Protein AF-A0A1R4EEA9-F1 (afdb_monomer_lite)

Radius of gyration: 27.02 Å; chains: 1; bounding box: 85×48×38 Å

Structure (mmCIF, N/CA/C/O backbone):
data_AF-A0A1R4EEA9-F1
#
_entry.id   AF-A0A1R4EEA9-F1
#
loop_
_atom_site.group_PDB
_atom_site.id
_atom_site.type_symbol
_atom_site.label_atom_id
_atom_site.label_alt_id
_atom_site.label_comp_id
_atom_site.label_asym_id
_atom_site.label_entity_id
_atom_site.label_seq_id
_atom_site.pdbx_PDB_ins_code
_atom_site.Cartn_x
_atom_site.Cartn_y
_atom_site.Cartn_z
_atom_site.occupancy
_atom_site.B_iso_or_equiv
_atom_site.auth_seq_id
_atom_site.auth_comp_id
_atom_site.auth_asym_id
_atom_site.auth_atom_id
_atom_site.pdbx_PDB_model_num
ATOM 1 N N . MET A 1 1 ? -63.522 10.573 1.771 1.00 42.56 1 MET A N 1
ATOM 2 C CA . MET A 1 1 ? -62.669 9.864 0.789 1.00 42.56 1 MET A CA 1
ATOM 3 C C . MET A 1 1 ? -62.396 8.479 1.384 1.00 42.56 1 MET A C 1
ATOM 5 O O . MET A 1 1 ? -61.675 8.400 2.359 1.00 42.56 1 MET A O 1
ATOM 9 N N . LYS A 1 2 ? -63.299 7.500 1.229 1.00 41.03 2 LYS A N 1
ATOM 10 C CA . LYS A 1 2 ? -63.285 6.403 0.234 1.00 41.03 2 LYS A CA 1
ATOM 11 C C . LYS A 1 2 ? -61.902 5.754 0.020 1.00 41.03 2 LYS A C 1
ATOM 13 O O . LYS A 1 2 ? -61.111 6.282 -0.744 1.00 41.03 2 LYS A O 1
ATOM 18 N N . GLY A 1 3 ? -61.720 4.575 0.629 1.00 35.59 3 GLY A N 1
ATOM 19 C CA . GLY A 1 3 ? -61.124 3.399 -0.021 1.00 35.59 3 GLY A CA 1
ATOM 20 C C . GLY A 1 3 ? -59.646 3.095 0.237 1.00 35.59 3 GLY A C 1
ATOM 21 O O . GLY A 1 3 ? -58.794 3.513 -0.532 1.00 35.59 3 GLY A O 1
ATOM 22 N N . PHE A 1 4 ? -59.370 2.237 1.227 1.00 44.47 4 PHE A N 1
ATOM 23 C CA . PHE A 1 4 ? -58.245 1.296 1.175 1.00 44.47 4 PHE A CA 1
ATOM 24 C C . PHE A 1 4 ? -58.701 0.035 0.431 1.00 44.47 4 PHE A C 1
ATOM 26 O O . PHE A 1 4 ? -59.658 -0.606 0.866 1.00 44.47 4 PHE A O 1
ATOM 33 N N . LYS A 1 5 ? -58.010 -0.316 -0.658 1.00 41.25 5 LYS A N 1
ATOM 34 C CA . LYS A 1 5 ? -57.776 -1.690 -1.140 1.00 41.25 5 LYS A CA 1
ATOM 35 C C . LYS A 1 5 ? -56.978 -1.615 -2.439 1.00 41.25 5 LYS A C 1
ATOM 37 O O . LYS A 1 5 ? -57.507 -1.168 -3.450 1.00 41.25 5 LYS A O 1
ATOM 42 N N . ASN A 1 6 ? -55.731 -2.073 -2.410 1.00 43.25 6 ASN A N 1
ATOM 43 C CA . ASN A 1 6 ? -55.074 -2.553 -3.617 1.00 43.25 6 ASN A CA 1
ATOM 44 C C . ASN A 1 6 ? -54.854 -4.052 -3.421 1.00 43.25 6 ASN A C 1
ATOM 46 O O . ASN A 1 6 ? -53.955 -4.477 -2.698 1.00 43.25 6 ASN A O 1
ATOM 50 N N . ASP A 1 7 ? -55.791 -4.816 -3.968 1.00 49.69 7 ASP A N 1
ATOM 51 C CA . ASP A 1 7 ? -55.750 -6.263 -4.085 1.00 49.69 7 ASP A CA 1
ATOM 52 C C . ASP A 1 7 ? -55.086 -6.561 -5.430 1.00 49.69 7 ASP A C 1
ATOM 54 O O . ASP A 1 7 ? -55.605 -6.173 -6.476 1.00 49.69 7 ASP A O 1
ATOM 58 N N . ASN A 1 8 ? -53.906 -7.175 -5.405 1.00 45.53 8 ASN A N 1
ATOM 59 C CA . ASN A 1 8 ? -53.338 -7.771 -6.607 1.00 45.53 8 ASN A CA 1
ATOM 60 C C . ASN A 1 8 ? -52.800 -9.160 -6.264 1.00 45.53 8 ASN A C 1
ATOM 62 O O . ASN A 1 8 ? -51.605 -9.449 -6.314 1.00 45.53 8 ASN A O 1
ATOM 66 N N . GLN A 1 9 ? -53.727 -10.017 -5.845 1.00 54.25 9 GLN A N 1
ATOM 67 C CA . GLN A 1 9 ? -53.587 -11.454 -5.995 1.00 54.25 9 GLN A CA 1
ATOM 68 C C . GLN A 1 9 ? -53.751 -11.779 -7.478 1.00 54.25 9 GLN A C 1
ATOM 70 O O . GLN A 1 9 ? -54.797 -11.495 -8.040 1.00 54.25 9 GLN A O 1
ATOM 75 N N . HIS A 1 10 ? -52.730 -12.379 -8.091 1.00 48.53 10 HIS A N 1
ATOM 76 C CA . HIS A 1 10 ? -52.833 -13.451 -9.089 1.00 48.53 10 HIS A CA 1
ATOM 77 C C . HIS A 1 10 ? -51.472 -13.641 -9.765 1.00 48.53 10 HIS A C 1
ATOM 79 O O . HIS A 1 10 ? -51.136 -12.967 -10.733 1.00 48.53 10 HIS A O 1
ATOM 85 N N . LYS A 1 11 ? -50.721 -14.642 -9.308 1.00 43.78 11 LYS A N 1
ATOM 86 C CA . LYS A 1 11 ? -50.388 -15.805 -10.145 1.00 43.78 11 LYS A CA 1
ATOM 87 C C . LYS A 1 11 ? -49.582 -16.795 -9.319 1.00 43.78 11 LYS A C 1
ATOM 89 O O . LYS A 1 11 ? -48.372 -16.693 -9.158 1.00 43.78 11 LYS A O 1
ATOM 94 N N . ARG A 1 12 ? -50.313 -17.784 -8.808 1.00 46.47 12 ARG A N 1
ATOM 95 C CA . ARG A 1 12 ? -49.781 -19.083 -8.409 1.00 46.47 12 ARG A CA 1
ATOM 96 C C . ARG A 1 12 ? -49.047 -19.662 -9.620 1.00 46.47 12 ARG A C 1
ATOM 98 O O . ARG A 1 12 ? -49.695 -20.104 -10.565 1.00 46.47 12 ARG A O 1
ATOM 105 N N . PHE A 1 13 ? -47.719 -19.604 -9.623 1.00 48.03 13 PHE A N 1
ATOM 106 C CA . PHE A 1 13 ? -46.924 -20.340 -10.597 1.00 48.03 13 PHE A CA 1
ATOM 107 C C . PHE A 1 13 ? -46.975 -21.815 -10.211 1.00 48.03 13 PHE A C 1
ATOM 109 O O . PHE A 1 13 ? -46.537 -22.216 -9.134 1.00 48.03 13 PHE A O 1
ATOM 116 N N . GLY A 1 14 ? -47.652 -22.577 -11.066 1.00 45.25 14 GLY A N 1
ATOM 117 C CA . GLY A 1 14 ? -47.919 -23.990 -10.887 1.00 45.25 14 GLY A CA 1
ATOM 118 C C . GLY A 1 14 ? -46.643 -24.817 -10.812 1.00 45.25 14 GLY A C 1
ATOM 119 O O . GLY A 1 14 ? -45.635 -24.529 -11.451 1.00 45.25 14 GLY A O 1
ATOM 120 N N . ILE A 1 15 ? -46.748 -25.878 -10.022 1.00 53.38 15 ILE A N 1
ATOM 121 C CA . ILE A 1 15 ? -45.790 -26.966 -9.889 1.00 53.38 15 ILE A CA 1
ATOM 122 C C . ILE A 1 15 ? -45.636 -27.623 -11.268 1.00 53.38 15 ILE A C 1
ATOM 124 O O . ILE A 1 15 ? -46.462 -28.444 -11.665 1.00 53.38 15 ILE A O 1
ATOM 128 N N . ALA A 1 16 ? -44.590 -27.258 -12.007 1.00 49.09 16 ALA A N 1
ATOM 129 C CA . ALA A 1 16 ? -44.154 -27.994 -13.184 1.00 49.09 16 ALA A CA 1
ATOM 130 C C . ALA A 1 16 ? -43.009 -28.922 -12.770 1.00 49.09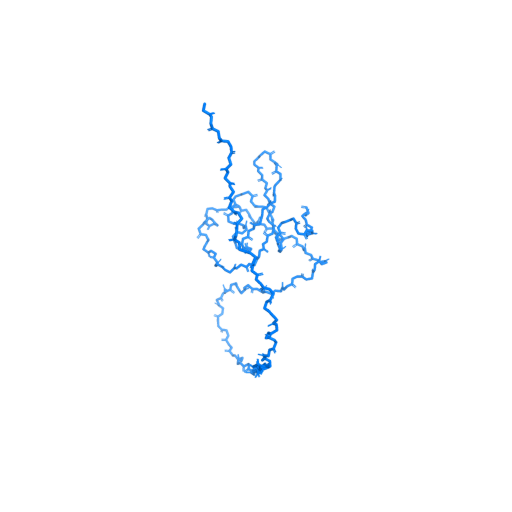 16 ALA A C 1
ATOM 132 O O . ALA A 1 16 ? -41.891 -28.503 -12.479 1.00 49.09 16 ALA A O 1
ATOM 133 N N . LYS A 1 17 ? -43.362 -30.203 -12.686 1.00 43.31 17 LYS A N 1
ATOM 134 C CA . LYS A 1 17 ? -42.473 -31.349 -12.525 1.00 43.31 17 LYS A CA 1
ATOM 135 C C . LYS A 1 17 ? -41.309 -31.316 -13.527 1.00 43.31 17 LYS A C 1
ATOM 137 O O . LYS A 1 17 ? -41.524 -31.092 -14.709 1.00 43.31 17 LYS A O 1
ATOM 142 N N . LEU A 1 18 ? -40.136 -31.683 -13.008 1.00 53.09 18 LEU A N 1
ATOM 143 C CA . LEU A 1 18 ? -39.144 -32.582 -13.609 1.00 53.09 18 LEU A CA 1
ATOM 144 C C . LEU A 1 18 ? -38.804 -32.364 -15.091 1.00 53.09 18 LEU A C 1
ATOM 146 O O . LEU A 1 18 ? -39.425 -32.963 -15.962 1.00 53.09 18 LEU A O 1
ATOM 150 N N . ILE A 1 19 ? -37.681 -31.689 -15.338 1.00 58.47 19 ILE A N 1
ATOM 151 C CA . ILE A 1 19 ? -36.753 -32.109 -16.394 1.00 58.47 19 ILE A CA 1
ATOM 152 C C . ILE A 1 19 ? -35.349 -32.128 -15.783 1.00 58.47 19 ILE A C 1
ATOM 154 O O . ILE A 1 19 ? -34.602 -31.157 -15.831 1.00 58.47 19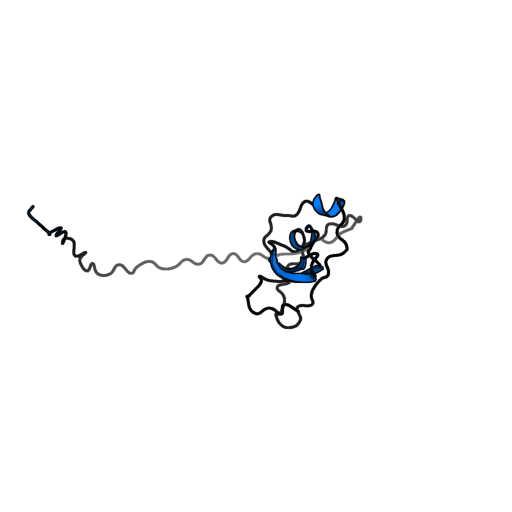 ILE A O 1
ATOM 158 N N . ALA A 1 20 ? -35.020 -33.245 -15.138 1.00 54.41 20 ALA A N 1
ATOM 159 C CA . ALA A 1 20 ? -33.641 -33.685 -15.018 1.00 54.41 20 ALA A CA 1
ATOM 160 C C . ALA A 1 20 ? -33.327 -34.443 -16.310 1.00 54.41 20 ALA A C 1
ATOM 162 O O . ALA A 1 20 ? -33.995 -35.441 -16.554 1.00 54.41 20 ALA A O 1
ATOM 163 N N . LEU A 1 21 ? -32.385 -33.963 -17.130 1.00 52.31 21 LEU A N 1
ATOM 164 C CA . LEU A 1 21 ? -31.600 -34.761 -18.085 1.00 52.31 21 LEU A CA 1
ATOM 165 C C . LEU A 1 21 ? -30.585 -33.869 -18.825 1.00 52.31 21 LEU A C 1
ATOM 167 O O . LEU A 1 21 ? -31.000 -33.015 -19.599 1.00 52.31 21 LEU A O 1
ATOM 171 N N . SER A 1 22 ? -29.289 -34.117 -18.595 1.00 55.75 22 SER A N 1
ATOM 172 C CA . SER A 1 22 ? -28.177 -34.144 -19.580 1.00 55.75 22 SER A CA 1
ATOM 173 C C . SER A 1 22 ? -26.851 -33.964 -18.820 1.00 55.75 22 SER A C 1
ATOM 175 O O . SER A 1 22 ? -26.475 -32.852 -18.466 1.00 55.75 22 SER A O 1
ATOM 177 N N . LEU A 1 23 ? -26.279 -35.032 -18.256 1.00 53.16 23 LEU A N 1
ATOM 178 C CA . LEU A 1 23 ? -25.218 -35.863 -18.856 1.00 53.16 23 LEU A CA 1
ATOM 179 C C . LEU A 1 23 ? -24.062 -35.078 -19.509 1.00 53.16 23 LEU A C 1
ATOM 181 O O . LEU A 1 23 ? -24.139 -34.666 -20.658 1.00 53.16 23 LEU A O 1
ATOM 185 N N . THR A 1 24 ? -22.985 -34.960 -18.725 1.00 56.94 24 THR A N 1
ATOM 186 C CA . THR A 1 24 ? -21.581 -35.258 -19.073 1.00 56.94 24 THR A CA 1
ATOM 187 C C . THR A 1 24 ? -21.015 -34.750 -20.400 1.00 56.94 24 THR A C 1
ATOM 189 O O . THR A 1 24 ? -21.245 -35.358 -21.437 1.00 56.94 24 THR A O 1
ATOM 192 N N . THR A 1 25 ? -20.053 -33.827 -20.306 1.00 58.22 25 THR A N 1
ATOM 193 C CA . THR A 1 25 ? -18.714 -34.062 -20.882 1.00 58.22 25 THR A CA 1
ATOM 194 C C . THR A 1 25 ? -17.688 -33.195 -20.159 1.00 58.22 25 THR A C 1
ATOM 196 O O . THR A 1 25 ? -17.727 -31.971 -20.246 1.00 58.22 25 THR A O 1
ATOM 199 N N . GLY A 1 26 ? -16.792 -33.837 -19.410 1.00 56.97 26 GLY A N 1
ATOM 200 C CA . GLY A 1 26 ? -15.575 -33.201 -18.924 1.00 56.97 26 GLY A CA 1
ATOM 201 C C . GLY A 1 26 ? -14.572 -33.090 -20.068 1.00 56.97 26 GLY A C 1
ATOM 202 O O . GLY A 1 26 ? -14.329 -34.073 -20.764 1.00 56.97 26 GLY A O 1
ATOM 203 N N . LEU A 1 27 ? -13.989 -31.908 -20.252 1.00 56.53 27 LEU A N 1
ATOM 204 C CA . LEU A 1 27 ? -12.773 -31.744 -21.040 1.00 56.53 27 LEU A CA 1
ATOM 205 C C . LEU A 1 27 ? -11.599 -31.643 -20.063 1.00 56.53 27 LEU A C 1
ATOM 207 O O . LEU A 1 27 ? -11.399 -30.621 -19.413 1.00 56.53 27 LEU A O 1
ATOM 211 N N . LEU A 1 28 ? -10.843 -32.731 -19.947 1.00 56.84 28 LEU A N 1
ATOM 212 C CA . LEU A 1 28 ? -9.514 -32.724 -19.350 1.00 56.84 28 LEU A CA 1
ATOM 213 C C . LEU A 1 28 ? -8.542 -32.247 -20.433 1.00 56.84 28 LEU A C 1
ATOM 215 O O . LEU A 1 28 ? -8.273 -32.987 -21.377 1.00 56.84 28 LEU A O 1
ATOM 219 N N . VAL A 1 29 ? -8.019 -31.026 -20.319 1.00 60.41 29 VAL A N 1
ATOM 220 C CA . VAL A 1 29 ? -6.844 -30.617 -21.100 1.00 60.41 29 VAL A CA 1
ATOM 221 C C . VAL A 1 29 ? -5.622 -30.838 -20.220 1.00 60.41 29 VAL A C 1
ATOM 223 O O . VAL A 1 29 ? -5.283 -30.025 -19.364 1.00 60.41 29 VAL A O 1
ATOM 226 N N . THR A 1 30 ? -4.998 -31.997 -20.404 1.00 56.66 30 THR A N 1
ATOM 227 C CA . THR A 1 30 ? -3.655 -32.297 -19.909 1.00 56.66 30 THR A CA 1
ATOM 228 C C . THR A 1 30 ? -2.661 -31.897 -20.993 1.00 56.66 30 THR A C 1
ATOM 230 O O . THR A 1 30 ? -2.756 -32.376 -22.120 1.00 56.66 30 THR A O 1
ATOM 233 N N . GLY A 1 31 ? -1.705 -31.033 -20.657 1.00 50.72 31 GLY A N 1
ATOM 234 C CA . GLY A 1 31 ? -0.632 -30.652 -21.570 1.00 50.72 31 GLY A CA 1
ATOM 235 C C . GLY A 1 31 ? 0.472 -29.860 -20.878 1.00 50.72 31 GLY A C 1
ATOM 236 O O . GLY A 1 31 ? 0.579 -28.658 -21.082 1.00 50.72 31 GLY A O 1
ATOM 237 N N . CYS A 1 32 ? 1.291 -30.533 -20.067 1.00 68.25 32 CYS A N 1
ATOM 238 C CA . CYS A 1 32 ? 2.645 -30.076 -19.739 1.00 68.25 32 CYS A CA 1
ATOM 239 C C . CYS A 1 32 ? 3.608 -30.662 -20.774 1.00 68.25 32 CYS A C 1
ATOM 241 O O . CYS A 1 32 ? 3.511 -31.865 -20.996 1.00 68.25 32 CYS A O 1
ATOM 243 N N . MET A 1 33 ? 4.552 -29.875 -21.314 1.00 57.47 33 MET A N 1
ATOM 244 C CA . MET A 1 33 ? 5.922 -30.338 -21.597 1.00 57.47 33 MET A CA 1
ATOM 245 C C . MET A 1 33 ? 6.930 -29.188 -21.863 1.00 57.47 33 MET A C 1
ATOM 247 O O . MET A 1 33 ? 6.809 -28.460 -22.839 1.00 57.47 33 MET A O 1
ATOM 251 N N . ILE A 1 34 ? 7.914 -29.121 -20.948 1.00 47.66 34 ILE A N 1
ATOM 252 C CA . ILE A 1 34 ? 9.383 -28.897 -21.033 1.00 47.66 34 ILE A CA 1
ATOM 253 C C . ILE A 1 34 ? 10.040 -27.685 -21.739 1.00 47.66 34 ILE A C 1
ATOM 255 O O . ILE A 1 34 ? 10.090 -27.585 -22.956 1.00 47.66 34 ILE A O 1
ATOM 259 N N . THR A 1 35 ? 10.673 -26.872 -20.875 1.00 48.91 35 THR A N 1
ATOM 260 C CA . THR A 1 35 ? 12.065 -26.353 -20.853 1.00 48.91 35 THR A CA 1
ATOM 261 C C . THR A 1 35 ? 12.784 -25.972 -22.150 1.00 48.91 35 THR A C 1
ATOM 263 O O . THR A 1 35 ? 13.226 -26.845 -22.893 1.00 48.91 35 THR A O 1
ATOM 266 N N . GLU A 1 36 ? 13.141 -24.687 -22.248 1.00 43.34 36 GLU A N 1
ATOM 267 C CA . GLU A 1 36 ? 14.390 -24.242 -22.874 1.00 43.34 36 GLU A CA 1
ATOM 268 C C . GLU A 1 36 ? 15.187 -23.379 -21.888 1.00 43.34 36 GLU A C 1
ATOM 270 O O . GLU A 1 36 ? 14.727 -22.352 -21.389 1.00 43.34 36 GLU A O 1
ATOM 275 N N . ASP A 1 37 ? 16.384 -23.874 -21.593 1.00 49.78 37 ASP A N 1
ATOM 276 C CA . ASP A 1 37 ? 17.472 -23.226 -20.878 1.00 49.78 37 ASP A CA 1
ATOM 277 C C . ASP A 1 37 ? 18.429 -22.686 -21.946 1.00 49.78 37 ASP A C 1
ATOM 279 O O . ASP A 1 37 ? 18.902 -23.478 -22.763 1.00 49.78 37 ASP A O 1
ATOM 283 N N . SER A 1 38 ? 18.685 -21.372 -21.988 1.00 45.44 38 SER A N 1
ATOM 284 C CA . SER A 1 38 ? 19.999 -20.819 -22.359 1.00 45.44 38 SER A CA 1
ATOM 285 C C . SER A 1 38 ? 20.039 -19.287 -22.350 1.00 45.44 38 SER A C 1
ATOM 287 O O . SER A 1 38 ? 19.558 -18.610 -23.253 1.00 45.44 38 SER A O 1
ATOM 289 N N . ASN A 1 39 ? 20.790 -18.802 -21.363 1.00 46.09 39 ASN A N 1
ATOM 290 C CA . ASN A 1 39 ? 21.687 -17.646 -21.392 1.00 46.09 39 ASN A CA 1
ATOM 291 C C . ASN A 1 39 ? 21.108 -16.217 -21.262 1.00 46.09 39 ASN A C 1
ATOM 293 O O . ASN A 1 39 ? 20.491 -15.643 -22.154 1.00 46.09 39 ASN A O 1
ATOM 297 N N . SER A 1 40 ? 21.420 -15.638 -20.101 1.00 44.41 40 SER A N 1
ATOM 298 C CA . SER A 1 40 ? 21.168 -14.266 -19.655 1.00 44.41 40 SER A CA 1
ATOM 299 C C . SER A 1 40 ? 21.949 -13.235 -20.485 1.00 44.41 40 SER A C 1
ATOM 301 O O . SER A 1 40 ? 23.093 -13.482 -20.869 1.00 44.41 40 SER A O 1
ATOM 303 N N . PRO A 1 41 ? 21.394 -12.024 -20.655 1.00 41.31 41 PRO A N 1
ATOM 304 C CA . PRO A 1 41 ? 22.039 -10.902 -19.982 1.00 41.31 41 PRO A CA 1
ATOM 305 C C . PRO A 1 41 ? 21.034 -10.032 -19.215 1.00 41.31 41 PRO A C 1
ATOM 307 O O . PRO A 1 41 ? 20.203 -9.332 -19.784 1.00 41.31 41 PRO A O 1
ATOM 310 N N . ASN A 1 42 ? 21.160 -10.093 -17.890 1.00 49.91 42 ASN A N 1
ATOM 311 C CA . ASN A 1 42 ? 20.835 -9.089 -16.875 1.00 49.91 42 ASN A CA 1
ATOM 312 C C . ASN A 1 42 ? 19.941 -7.914 -17.331 1.00 49.91 42 ASN A C 1
ATOM 314 O O . ASN A 1 42 ? 20.421 -6.846 -17.702 1.00 49.91 42 ASN A O 1
ATOM 318 N N . THR A 1 43 ? 18.627 -8.093 -17.215 1.00 33.16 43 THR A N 1
ATOM 319 C CA . THR A 1 43 ? 17.672 -6.999 -17.009 1.00 33.16 43 THR A CA 1
ATOM 320 C C . THR A 1 43 ? 16.756 -7.456 -15.885 1.00 33.16 43 THR A C 1
ATOM 322 O O . THR A 1 43 ? 16.031 -8.435 -16.032 1.00 33.16 43 THR A O 1
ATOM 325 N N . GLN A 1 44 ? 16.855 -6.814 -14.721 1.00 43.66 44 GLN A N 1
ATOM 326 C CA . GLN A 1 44 ? 16.031 -7.136 -13.558 1.00 43.66 44 GLN A CA 1
ATOM 327 C C . GLN A 1 44 ? 14.581 -6.721 -13.828 1.00 43.66 44 GLN A C 1
ATOM 329 O O . GLN A 1 44 ? 14.155 -5.613 -13.515 1.00 43.66 44 GLN A O 1
ATOM 334 N N . THR A 1 45 ? 13.829 -7.634 -14.431 1.00 28.00 45 THR A N 1
ATOM 335 C CA . THR A 1 45 ? 12.374 -7.693 -14.352 1.00 28.00 45 THR A CA 1
ATOM 336 C C . THR A 1 45 ? 12.022 -8.227 -12.961 1.00 28.00 45 THR A C 1
ATOM 338 O O . THR A 1 45 ? 12.396 -9.360 -12.653 1.00 28.00 45 THR A O 1
ATOM 341 N N . PRO A 1 46 ? 11.341 -7.472 -12.080 1.00 40.59 46 PRO A N 1
ATOM 342 C CA . PRO A 1 46 ? 10.800 -8.052 -10.861 1.00 40.59 46 PRO A CA 1
ATOM 343 C C . PRO A 1 46 ? 9.635 -8.969 -11.248 1.00 40.59 46 PRO A C 1
ATOM 345 O O . PRO A 1 46 ? 8.512 -8.524 -11.467 1.00 40.59 46 PRO A O 1
ATOM 348 N N . THR A 1 47 ? 9.926 -10.260 -11.380 1.00 28.31 47 THR A N 1
ATOM 349 C CA . THR A 1 47 ? 8.927 -11.325 -11.476 1.00 28.31 47 THR A CA 1
ATOM 350 C C . THR A 1 47 ? 8.084 -11.316 -10.194 1.00 28.31 47 THR A C 1
ATOM 352 O O . THR A 1 47 ? 8.653 -11.479 -9.112 1.00 28.31 47 THR A O 1
ATOM 355 N N . PRO A 1 48 ? 6.753 -11.130 -10.254 1.00 44.38 48 PRO A N 1
ATOM 356 C CA . PRO A 1 48 ? 5.902 -11.348 -9.096 1.00 44.38 48 PRO A CA 1
ATOM 357 C C . PRO A 1 48 ? 5.818 -12.857 -8.853 1.00 44.38 48 PRO A C 1
ATOM 359 O O . PRO A 1 48 ? 5.140 -13.589 -9.571 1.00 44.38 48 PRO A O 1
ATOM 362 N N . THR A 1 49 ? 6.564 -13.338 -7.864 1.00 39.06 49 THR A N 1
ATOM 363 C CA . THR A 1 49 ? 6.449 -14.708 -7.371 1.00 39.06 49 THR A CA 1
ATOM 364 C C . THR A 1 49 ? 5.075 -14.874 -6.723 1.00 39.06 49 THR A C 1
ATOM 366 O O . THR A 1 49 ? 4.873 -14.471 -5.580 1.00 39.06 49 THR A O 1
ATOM 369 N N . THR A 1 50 ? 4.123 -15.478 -7.436 1.00 48.56 50 THR A N 1
ATOM 370 C CA . THR A 1 50 ? 2.899 -16.021 -6.835 1.00 48.56 50 THR A CA 1
ATOM 371 C C . THR A 1 50 ? 3.273 -17.258 -6.018 1.00 48.56 50 THR A C 1
ATOM 373 O O . THR A 1 50 ? 3.147 -18.391 -6.476 1.00 48.56 50 THR A O 1
ATOM 376 N N . THR A 1 51 ? 3.767 -17.044 -4.800 1.00 38.38 51 THR A N 1
ATOM 377 C CA . THR A 1 51 ? 3.730 -18.067 -3.754 1.00 38.38 51 THR A CA 1
ATOM 378 C C . THR A 1 51 ? 2.485 -17.785 -2.934 1.00 38.38 51 THR A C 1
ATOM 380 O O . THR A 1 51 ? 2.441 -16.795 -2.211 1.00 38.38 51 THR A O 1
ATOM 383 N N . LEU A 1 52 ? 1.465 -18.632 -3.063 1.00 45.09 52 LEU A N 1
ATOM 384 C CA . LEU A 1 52 ? 0.336 -18.666 -2.136 1.00 45.09 52 LEU A CA 1
ATOM 385 C C . LEU A 1 52 ? 0.922 -18.853 -0.718 1.00 45.09 52 LEU A C 1
ATOM 387 O O . LEU A 1 52 ? 1.547 -19.890 -0.484 1.00 45.09 52 LEU A O 1
ATOM 391 N N . PRO A 1 53 ? 0.847 -17.872 0.201 1.00 48.44 53 PRO A N 1
ATOM 392 C CA . PRO A 1 53 ? 1.543 -18.004 1.469 1.00 48.44 53 PRO A CA 1
ATOM 393 C C . PRO A 1 53 ? 0.762 -18.937 2.393 1.00 48.44 53 PRO A C 1
ATOM 395 O O . PRO A 1 53 ? -0.388 -18.668 2.738 1.00 48.44 53 PRO A O 1
ATOM 398 N N . ASP A 1 54 ? 1.422 -20.012 2.828 1.00 42.91 54 ASP A N 1
ATOM 399 C CA . ASP A 1 54 ? 1.091 -20.724 4.060 1.00 42.91 54 ASP A CA 1
ATOM 400 C C . ASP A 1 54 ? 0.838 -19.694 5.171 1.00 42.91 54 ASP A C 1
ATOM 402 O O . ASP A 1 54 ? 1.722 -18.911 5.537 1.00 42.91 54 ASP A O 1
ATOM 406 N N . ALA A 1 55 ? -0.378 -19.689 5.719 1.00 51.16 55 ALA A N 1
ATOM 407 C CA . ALA A 1 55 ? -0.888 -18.691 6.665 1.00 51.16 55 ALA A CA 1
ATOM 408 C C . ALA A 1 55 ? -0.121 -18.615 8.007 1.00 51.16 55 ALA A C 1
ATOM 410 O O . ALA A 1 55 ? -0.499 -17.866 8.906 1.00 51.16 55 ALA A O 1
ATOM 411 N N . HIS A 1 56 ? 0.960 -19.381 8.160 1.00 45.56 56 HIS A N 1
ATOM 412 C CA . HIS A 1 56 ? 1.653 -19.611 9.422 1.00 45.56 56 HIS A CA 1
ATOM 413 C C . HIS A 1 56 ? 3.007 -18.891 9.549 1.00 45.56 56 HIS A C 1
ATOM 415 O O . HIS A 1 56 ? 3.588 -18.902 10.633 1.00 45.56 56 HIS A O 1
ATOM 421 N N . ASN A 1 57 ? 3.510 -18.223 8.500 1.00 55.66 57 ASN A N 1
ATOM 422 C CA . ASN A 1 57 ? 4.728 -17.398 8.589 1.00 55.66 57 ASN A CA 1
ATOM 423 C C . ASN A 1 57 ? 4.655 -16.153 7.691 1.00 55.66 57 ASN A C 1
ATOM 425 O O . ASN A 1 57 ? 5.521 -15.888 6.857 1.00 55.66 57 ASN A O 1
ATOM 429 N N . VAL A 1 58 ? 3.577 -15.383 7.827 1.00 64.94 58 VAL A N 1
ATOM 430 C CA . VAL A 1 58 ? 3.394 -14.161 7.039 1.00 64.94 58 VAL A CA 1
ATOM 431 C C . VAL A 1 58 ? 4.166 -13.016 7.697 1.00 64.94 58 VAL A C 1
ATOM 433 O O . VAL A 1 58 ? 3.630 -12.250 8.496 1.00 64.94 58 VAL A O 1
ATOM 436 N N . LYS A 1 59 ? 5.461 -12.904 7.388 1.00 7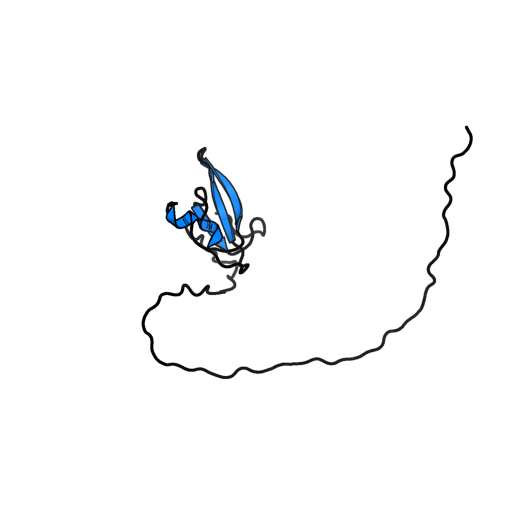9.94 59 LYS A N 1
ATOM 437 C CA . LYS A 1 59 ? 6.277 -11.769 7.835 1.00 79.94 59 LYS A CA 1
ATOM 438 C C . LYS A 1 59 ? 5.882 -10.504 7.070 1.00 79.94 59 LYS A C 1
ATOM 440 O O . LYS A 1 59 ? 5.879 -10.490 5.844 1.00 79.94 59 LYS A O 1
ATOM 445 N N . ALA A 1 60 ? 5.623 -9.418 7.797 1.00 86.31 60 ALA A N 1
ATOM 446 C CA . ALA A 1 60 ? 5.360 -8.116 7.193 1.00 86.31 60 ALA A CA 1
ATOM 447 C C . ALA A 1 60 ? 6.587 -7.590 6.420 1.00 86.31 60 ALA A C 1
ATOM 449 O O . ALA A 1 60 ? 7.702 -7.515 6.959 1.00 86.31 60 ALA A O 1
ATOM 450 N N . ALA A 1 61 ? 6.363 -7.185 5.171 1.00 93.06 61 ALA A N 1
ATOM 451 C CA . ALA A 1 61 ? 7.326 -6.486 4.331 1.00 93.06 61 ALA A CA 1
ATOM 452 C C . ALA A 1 61 ? 7.250 -4.978 4.602 1.00 93.06 61 ALA A C 1
ATOM 454 O O . ALA A 1 61 ? 6.167 -4.418 4.752 1.00 93.06 61 ALA A O 1
ATOM 455 N N . GLN A 1 62 ? 8.400 -4.312 4.699 1.00 94.62 62 GLN A N 1
ATOM 456 C CA . GLN A 1 62 ? 8.456 -2.884 5.019 1.00 94.62 62 GLN A CA 1
ATOM 457 C C . GLN A 1 62 ? 8.345 -2.043 3.747 1.00 94.62 62 GLN A C 1
ATOM 459 O O . GLN A 1 62 ? 9.023 -2.310 2.754 1.00 94.62 62 GLN A O 1
ATOM 464 N N . CYS A 1 63 ? 7.532 -0.991 3.797 1.00 91.75 63 CYS A N 1
ATOM 465 C CA . CYS A 1 63 ? 7.582 0.061 2.800 1.00 91.75 63 CYS A CA 1
ATOM 466 C C . CYS A 1 63 ? 8.751 0.976 3.176 1.00 91.75 63 CYS A C 1
ATOM 468 O O . CYS A 1 63 ? 8.719 1.638 4.210 1.00 91.75 63 CYS A O 1
ATOM 470 N N . GLY A 1 64 ? 9.802 0.994 2.350 1.00 89.06 64 GLY A N 1
ATOM 471 C CA . GLY A 1 64 ? 10.888 1.968 2.492 1.00 89.06 64 GLY A CA 1
ATOM 472 C C . GLY A 1 64 ? 10.369 3.416 2.466 1.00 89.06 64 GLY A C 1
ATOM 473 O O . GLY A 1 64 ? 9.194 3.629 2.133 1.00 89.06 64 GLY A O 1
ATOM 474 N N . PRO A 1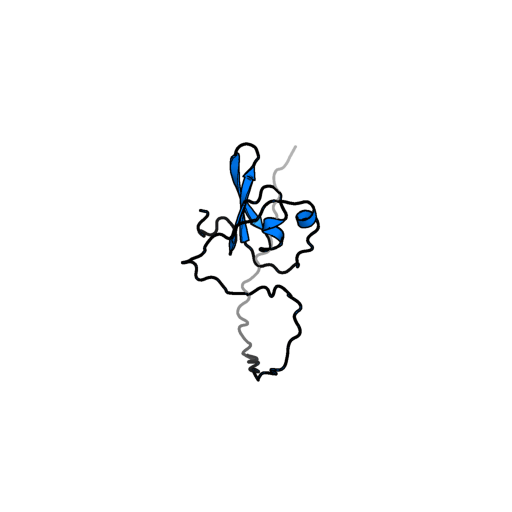 65 ? 11.229 4.404 2.782 1.00 90.19 65 PRO A N 1
ATOM 475 C CA . PRO A 1 65 ? 10.831 5.806 2.867 1.00 90.19 65 PRO A CA 1
ATOM 476 C C . PRO A 1 65 ? 10.064 6.238 1.617 1.00 90.19 65 PRO A C 1
ATOM 478 O O . PRO A 1 65 ? 10.359 5.804 0.501 1.00 90.19 65 PRO A O 1
ATOM 481 N N . PHE A 1 66 ? 9.041 7.062 1.817 1.00 91.25 66 PHE A N 1
ATOM 482 C CA . PHE A 1 66 ? 8.313 7.630 0.699 1.00 91.25 66 PHE A CA 1
ATOM 483 C C . PHE A 1 66 ? 9.169 8.692 0.014 1.00 91.25 66 PHE A C 1
ATOM 485 O O . PHE A 1 66 ? 9.702 9.588 0.670 1.00 91.25 66 PHE A O 1
ATOM 492 N N . THR A 1 67 ? 9.266 8.590 -1.304 1.00 92.06 67 THR A N 1
ATOM 493 C CA . THR A 1 67 ? 9.953 9.541 -2.171 1.00 92.06 67 THR A CA 1
ATOM 494 C C . THR A 1 67 ? 9.031 9.925 -3.331 1.00 92.06 67 THR A C 1
ATOM 496 O O . THR A 1 67 ? 8.139 9.142 -3.676 1.00 92.06 67 THR A O 1
ATOM 499 N N . PRO A 1 68 ? 9.198 11.113 -3.940 1.00 90.25 68 PRO A N 1
ATOM 500 C CA . PRO A 1 68 ? 8.382 11.534 -5.077 1.00 90.25 68 PRO A CA 1
ATOM 501 C C . PRO A 1 68 ? 8.424 10.546 -6.245 1.00 90.25 68 PRO A C 1
ATOM 503 O O . PRO A 1 68 ? 7.378 10.270 -6.823 1.00 90.25 68 PRO A O 1
ATOM 506 N N . GLU A 1 69 ? 9.578 9.923 -6.530 1.00 90.12 69 GLU A N 1
ATOM 507 C CA . GLU A 1 69 ? 9.663 8.924 -7.603 1.00 90.12 69 GLU A CA 1
ATOM 508 C C . GLU A 1 69 ? 8.756 7.710 -7.359 1.00 90.12 69 GLU A C 1
ATOM 510 O O . GLU A 1 69 ? 8.259 7.091 -8.295 1.00 90.12 69 GLU A O 1
ATOM 515 N N . LYS A 1 70 ? 8.470 7.393 -6.093 1.00 88.50 70 LYS A N 1
ATOM 516 C CA . LYS A 1 70 ? 7.596 6.283 -5.713 1.00 88.50 70 LYS A CA 1
ATOM 517 C C . LYS A 1 70 ? 6.122 6.567 -6.006 1.00 88.50 70 LYS A C 1
ATOM 519 O O . LYS A 1 70 ? 5.349 5.627 -6.168 1.00 88.50 70 LYS A O 1
ATOM 524 N N . ALA A 1 71 ? 5.732 7.842 -6.067 1.00 87.31 71 ALA A N 1
ATOM 525 C CA . ALA A 1 71 ? 4.384 8.255 -6.452 1.00 87.31 71 ALA A CA 1
ATOM 526 C C . ALA A 1 71 ? 4.130 8.083 -7.959 1.00 87.31 71 ALA A C 1
ATOM 528 O O . ALA A 1 71 ? 2.983 7.945 -8.374 1.00 87.31 71 ALA A O 1
ATOM 529 N N . GLU A 1 72 ? 5.197 8.067 -8.760 1.00 92.06 72 GLU A N 1
ATOM 530 C CA . GLU A 1 72 ? 5.153 7.922 -10.220 1.00 92.06 72 GLU A CA 1
ATOM 531 C C . GLU A 1 72 ? 5.315 6.462 -10.676 1.00 92.06 72 GLU A C 1
ATOM 533 O O . GLU A 1 72 ? 5.262 6.165 -11.870 1.00 92.06 72 GLU A O 1
ATOM 538 N N . VAL A 1 73 ? 5.496 5.527 -9.735 1.00 92.19 73 VAL A N 1
ATOM 539 C CA . VAL A 1 73 ? 5.621 4.100 -10.043 1.00 92.19 73 VAL A CA 1
ATOM 540 C C . VAL A 1 73 ? 4.326 3.582 -10.664 1.00 92.19 73 VAL A C 1
ATOM 542 O O . VAL A 1 73 ? 3.258 3.591 -10.050 1.00 92.19 73 VAL A O 1
ATOM 545 N N . MET A 1 74 ? 4.452 3.051 -11.879 1.00 95.00 74 MET A N 1
ATOM 546 C CA . MET A 1 74 ? 3.363 2.397 -12.594 1.00 95.00 74 MET A CA 1
ATOM 547 C C . MET A 1 74 ? 3.273 0.933 -12.158 1.00 95.00 74 MET A C 1
ATOM 549 O O . MET A 1 74 ? 4.133 0.116 -12.486 1.00 95.00 74 MET A O 1
ATOM 553 N N . CYS A 1 75 ? 2.222 0.602 -11.413 1.00 94.50 75 CYS A N 1
ATOM 554 C CA . CYS A 1 75 ? 1.946 -0.764 -10.979 1.00 94.50 75 CYS A CA 1
ATOM 555 C C . CYS A 1 75 ? 1.065 -1.512 -11.984 1.00 94.50 75 CYS A C 1
ATOM 557 O O . CYS A 1 75 ? 0.253 -0.919 -12.697 1.00 94.50 75 CYS A O 1
ATOM 559 N N . THR A 1 76 ? 1.198 -2.837 -12.020 1.00 94.50 76 THR A N 1
ATOM 560 C CA . THR A 1 76 ? 0.322 -3.690 -12.828 1.00 94.50 76 THR A CA 1
ATOM 561 C C . THR A 1 76 ? -1.094 -3.734 -12.243 1.00 94.50 76 THR A C 1
ATOM 563 O O . THR A 1 76 ? -1.307 -3.478 -11.056 1.00 94.50 76 THR A O 1
ATOM 566 N N . MET A 1 77 ? -2.065 -4.107 -13.081 1.00 93.75 77 MET A N 1
ATOM 567 C CA . MET A 1 77 ? -3.466 -4.320 -12.679 1.00 93.75 77 MET A CA 1
ATOM 568 C C . MET A 1 77 ? -3.722 -5.730 -12.125 1.00 93.75 77 MET A C 1
ATOM 570 O O . MET A 1 77 ? -4.872 -6.107 -11.907 1.00 93.75 77 MET A O 1
ATOM 574 N N . GLN A 1 78 ? -2.671 -6.531 -11.922 1.00 95.56 78 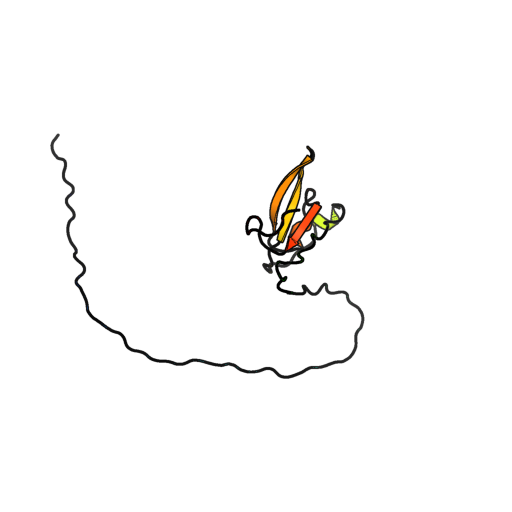GLN A N 1
ATOM 575 C CA . GLN A 1 78 ? -2.820 -7.858 -11.341 1.00 95.56 78 GLN A CA 1
ATOM 576 C C . GLN A 1 78 ? -3.259 -7.716 -9.885 1.00 95.56 78 GLN A C 1
ATOM 578 O O . GLN A 1 78 ? -2.616 -7.016 -9.098 1.00 95.56 78 GLN A O 1
ATOM 583 N N . TYR A 1 79 ? -4.351 -8.391 -9.547 1.00 95.25 79 TYR A N 1
ATOM 584 C CA . TYR A 1 79 ? -4.848 -8.446 -8.185 1.00 95.25 79 TYR A CA 1
ATOM 585 C C . TYR A 1 79 ? -4.143 -9.584 -7.438 1.00 95.25 79 TYR A C 1
ATOM 587 O O . TYR A 1 79 ? -4.266 -10.749 -7.817 1.00 95.25 79 TYR A O 1
ATOM 595 N N . ASP A 1 80 ? -3.373 -9.206 -6.424 1.00 95.06 80 ASP A N 1
ATOM 596 C CA . ASP A 1 80 ? -2.679 -10.060 -5.457 1.00 95.06 80 ASP A CA 1
ATOM 597 C C . ASP A 1 80 ? -2.677 -9.300 -4.119 1.00 95.06 80 ASP A C 1
ATOM 599 O O . ASP A 1 80 ? -1.724 -8.577 -3.815 1.00 95.06 80 ASP A O 1
ATOM 603 N N . PRO A 1 81 ? -3.809 -9.303 -3.395 1.00 95.12 81 PRO A N 1
ATOM 604 C CA . PRO A 1 81 ? -4.089 -8.299 -2.385 1.00 95.12 81 PRO A CA 1
ATOM 605 C C . PRO A 1 81 ? -3.095 -8.351 -1.234 1.00 95.12 81 PRO A C 1
ATOM 607 O O . PRO A 1 81 ? -2.605 -9.414 -0.857 1.00 95.12 81 PRO A O 1
ATOM 610 N N . VAL A 1 82 ? -2.855 -7.191 -0.630 1.00 95.44 82 VAL A N 1
ATOM 611 C CA . VAL A 1 82 ? -2.030 -7.067 0.572 1.00 95.44 82 VAL A CA 1
ATOM 612 C C . VAL A 1 82 ? -2.696 -6.143 1.587 1.00 95.44 82 VAL A C 1
ATOM 614 O O . VAL A 1 82 ? -3.343 -5.160 1.218 1.00 95.44 82 VAL A O 1
ATOM 617 N N . CYS A 1 83 ? -2.515 -6.421 2.875 1.00 95.31 83 CYS A N 1
ATOM 618 C CA . CYS A 1 83 ? -3.005 -5.591 3.958 1.00 95.31 83 CYS A CA 1
ATOM 619 C C . CYS A 1 83 ? -1.909 -4.618 4.378 1.00 95.31 83 CYS A C 1
ATOM 621 O O . CYS A 1 83 ? -0.868 -5.007 4.909 1.00 95.31 83 CYS A O 1
ATOM 623 N N . VAL A 1 84 ? -2.137 -3.336 4.119 1.00 95.44 84 VAL A N 1
ATOM 624 C CA . VAL A 1 84 ? -1.170 -2.265 4.343 1.00 95.44 84 VAL A CA 1
ATOM 625 C C . VAL A 1 84 ? -1.421 -1.624 5.694 1.00 95.44 84 VAL A C 1
ATOM 627 O O . VAL A 1 84 ? -2.538 -1.210 6.000 1.00 95.44 84 VAL A O 1
ATOM 630 N N . LYS A 1 85 ? -0.363 -1.493 6.489 1.00 95.19 85 LYS A N 1
ATOM 631 C CA . LYS A 1 85 ? -0.335 -0.697 7.712 1.00 95.19 85 LYS A CA 1
ATOM 632 C C . LYS A 1 85 ? 0.034 0.737 7.354 1.00 95.19 85 LYS A C 1
ATOM 634 O O . LYS A 1 85 ? 1.126 0.995 6.844 1.00 95.19 85 LYS A O 1
ATOM 639 N N . HIS A 1 86 ? -0.861 1.662 7.660 1.00 95.50 86 HIS A N 1
ATOM 640 C CA . HIS A 1 86 ? -0.656 3.092 7.505 1.00 95.50 86 HIS A CA 1
ATOM 641 C C . HIS A 1 86 ? -0.430 3.747 8.863 1.00 95.50 86 HIS A C 1
ATOM 643 O O . HIS A 1 86 ? -1.121 3.428 9.831 1.00 95.50 86 HIS A O 1
ATOM 649 N N . LYS A 1 87 ? 0.494 4.705 8.914 1.00 95.88 87 LYS A N 1
ATOM 650 C CA . LYS A 1 87 ? 0.718 5.586 10.057 1.00 95.88 87 LYS A CA 1
ATOM 651 C C . LYS A 1 87 ? 0.445 7.027 9.638 1.00 95.88 87 LYS A C 1
ATOM 653 O O . LYS A 1 87 ? 1.129 7.569 8.772 1.00 95.88 87 LYS A O 1
ATOM 658 N N . ALA A 1 88 ? -0.578 7.626 10.232 1.00 93.62 88 ALA A N 1
ATOM 659 C CA . ALA A 1 88 ? -0.897 9.031 10.033 1.00 93.62 88 ALA A CA 1
ATOM 660 C C . ALA A 1 88 ? 0.110 9.943 10.774 1.00 93.62 88 ALA A C 1
ATOM 662 O O . ALA A 1 88 ? 0.834 9.470 11.658 1.00 93.62 88 ALA A O 1
ATOM 663 N N . PRO A 1 89 ? 0.185 11.246 10.432 1.00 93.06 89 PRO A N 1
ATOM 664 C CA . PRO A 1 89 ? 1.119 12.185 11.067 1.00 93.06 89 PRO A CA 1
ATOM 665 C C . PRO A 1 89 ? 0.925 12.335 12.582 1.00 93.06 89 PRO A C 1
ATOM 667 O O . PRO A 1 89 ? 1.880 12.598 13.304 1.00 93.06 89 PRO A O 1
ATOM 670 N N . ASP A 1 90 ? -0.300 12.130 13.064 1.00 95.06 90 ASP A N 1
ATOM 671 C CA . ASP A 1 90 ? -0.670 12.119 14.485 1.00 95.06 90 ASP A CA 1
ATOM 672 C C . ASP A 1 90 ? -0.321 10.797 15.200 1.00 95.06 90 ASP A C 1
ATOM 674 O O . ASP A 1 90 ? -0.560 10.645 16.396 1.00 95.06 90 ASP A O 1
ATOM 678 N N . GLY A 1 91 ? 0.257 9.834 14.478 1.00 93.75 91 GLY A N 1
ATOM 679 C CA . GLY A 1 91 ? 0.632 8.522 14.987 1.00 93.75 91 GLY A CA 1
ATOM 680 C C . GLY A 1 91 ? -0.478 7.474 14.937 1.00 93.75 91 GLY A C 1
ATOM 681 O O . GLY A 1 91 ? -0.200 6.322 15.274 1.00 93.75 91 GLY A O 1
ATOM 682 N N . GLN A 1 92 ? -1.693 7.817 14.488 1.00 96.31 92 GLN A N 1
ATOM 683 C CA . GLN A 1 92 ? -2.777 6.844 14.365 1.00 96.31 92 GLN A CA 1
ATOM 684 C C . GLN A 1 92 ? -2.435 5.759 13.339 1.00 96.31 92 GLN A C 1
ATOM 686 O O . GLN A 1 92 ? -1.961 6.041 12.233 1.00 96.31 92 GLN A O 1
ATOM 691 N N . ILE A 1 93 ? -2.695 4.506 13.714 1.00 95.25 93 ILE A N 1
ATOM 692 C CA . ILE A 1 93 ? -2.488 3.338 12.860 1.00 95.25 93 ILE A CA 1
ATOM 693 C C . ILE A 1 93 ? -3.815 2.940 12.223 1.00 95.25 93 ILE A C 1
ATOM 695 O O . ILE A 1 93 ? -4.823 2.794 12.909 1.00 95.25 93 ILE A O 1
ATOM 699 N N . SER A 1 94 ? -3.804 2.724 10.911 1.00 94.44 94 SER A N 1
ATOM 700 C CA . SER A 1 94 ? -4.942 2.163 10.180 1.00 94.44 94 SER A CA 1
ATOM 701 C C . SER A 1 94 ? -4.482 1.079 9.217 1.00 94.44 94 SER A C 1
ATOM 703 O O . SER A 1 94 ? -3.326 1.063 8.798 1.00 94.44 94 SER A O 1
ATOM 705 N N . TYR A 1 95 ? -5.390 0.169 8.876 1.00 94.06 95 TYR A N 1
ATOM 706 C CA . TYR A 1 95 ? -5.122 -0.928 7.954 1.00 94.06 95 TYR A CA 1
ATOM 707 C C . TYR A 1 95 ? -6.039 -0.819 6.742 1.00 94.06 95 TYR A C 1
ATOM 709 O O . TYR A 1 95 ? -7.241 -0.590 6.898 1.00 94.06 95 TYR A O 1
ATOM 717 N N . LYS A 1 96 ? -5.4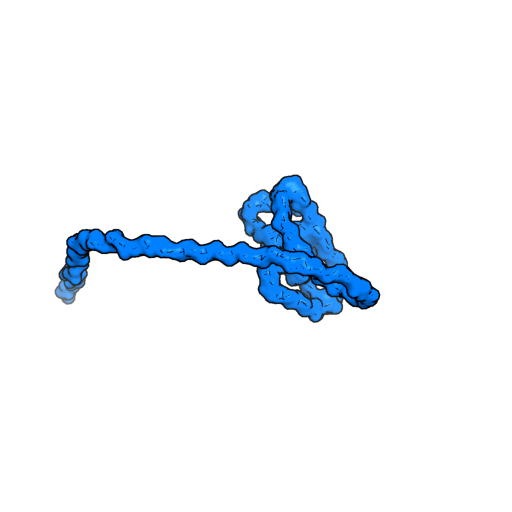78 -0.952 5.537 1.00 94.88 96 LYS A N 1
ATOM 718 C CA . LYS A 1 96 ? -6.234 -0.909 4.279 1.00 94.88 96 LYS A CA 1
ATOM 719 C C . LYS A 1 96 ? -5.708 -1.940 3.293 1.00 94.88 96 LYS A C 1
ATOM 721 O O . LYS A 1 96 ? -4.502 -2.119 3.168 1.00 94.88 96 LYS A O 1
ATOM 726 N N . THR A 1 97 ? -6.619 -2.592 2.580 1.00 95.69 97 THR A N 1
ATOM 727 C CA . THR A 1 97 ? -6.254 -3.504 1.495 1.00 95.69 97 THR A CA 1
ATOM 728 C C . THR A 1 97 ? -5.762 -2.699 0.292 1.00 95.69 97 THR A C 1
ATOM 730 O O . THR A 1 97 ? -6.440 -1.770 -0.149 1.00 95.69 97 THR A O 1
ATOM 733 N N . ALA A 1 98 ? -4.603 -3.067 -0.249 1.00 95.69 98 ALA A N 1
ATOM 734 C CA . ALA A 1 98 ? -4.122 -2.628 -1.555 1.00 95.69 98 ALA A CA 1
ATOM 735 C C . ALA A 1 98 ? -4.246 -3.776 -2.564 1.00 95.69 98 ALA A C 1
ATOM 737 O O . ALA A 1 98 ? -4.182 -4.946 -2.188 1.00 95.69 98 ALA A O 1
ATOM 738 N N . GLY A 1 99 ? -4.427 -3.443 -3.846 1.00 95.38 99 GLY A N 1
ATOM 739 C CA . GLY A 1 99 ? -4.651 -4.442 -4.896 1.00 95.38 99 GLY A CA 1
ATOM 740 C C . GLY A 1 99 ? -3.439 -5.336 -5.160 1.00 95.38 99 GLY A C 1
ATOM 741 O O . GLY A 1 99 ? -3.613 -6.472 -5.584 1.00 95.38 99 GLY A O 1
ATOM 742 N N . ASN A 1 100 ? -2.233 -4.826 -4.896 1.00 95.38 100 ASN A N 1
ATOM 743 C CA . ASN A 1 100 ? -0.986 -5.588 -4.903 1.00 95.38 100 ASN A CA 1
ATOM 744 C C . ASN A 1 100 ? 0.135 -4.898 -4.115 1.00 95.38 100 ASN A C 1
ATOM 746 O O . ASN A 1 100 ? 0.042 -3.714 -3.770 1.00 95.38 100 ASN A O 1
ATOM 750 N N . ALA A 1 101 ? 1.227 -5.630 -3.876 1.00 93.75 101 ALA A N 1
ATOM 751 C CA . ALA A 1 101 ? 2.411 -5.146 -3.161 1.00 93.75 101 ALA A CA 1
ATOM 752 C C . ALA A 1 101 ? 3.046 -3.884 -3.779 1.00 93.75 101 ALA A C 1
ATOM 754 O O . ALA A 1 101 ? 3.550 -3.036 -3.042 1.00 93.75 101 ALA A O 1
ATOM 755 N N . CYS A 1 102 ? 2.989 -3.715 -5.107 1.00 94.94 102 CYS A N 1
ATOM 756 C CA . CYS A 1 102 ? 3.477 -2.498 -5.760 1.00 94.94 102 CYS A CA 1
ATOM 757 C C . CYS A 1 102 ? 2.660 -1.283 -5.299 1.00 94.94 102 CYS A C 1
ATOM 759 O O . CYS A 1 102 ? 3.220 -0.335 -4.752 1.00 94.94 102 CYS A O 1
ATOM 761 N N . THR A 1 103 ? 1.328 -1.354 -5.414 1.00 95.50 103 THR A N 1
ATOM 762 C CA . THR A 1 103 ? 0.424 -0.258 -5.014 1.00 95.50 103 THR A CA 1
ATOM 763 C C . THR A 1 103 ? 0.410 0.014 -3.508 1.00 95.50 103 THR A C 1
ATOM 765 O O . THR A 1 103 ? 0.085 1.119 -3.086 1.00 95.50 103 THR A O 1
ATOM 768 N N . ALA A 1 104 ? 0.792 -0.959 -2.678 1.00 95.44 104 ALA A N 1
ATOM 769 C CA . ALA A 1 104 ? 0.795 -0.811 -1.226 1.00 95.44 104 ALA A CA 1
ATOM 770 C C . ALA A 1 104 ? 1.727 0.297 -0.731 1.00 95.44 104 ALA A C 1
ATOM 772 O O . ALA A 1 104 ? 1.398 1.040 0.194 1.00 95.44 104 ALA A O 1
ATOM 773 N N . CYS A 1 105 ? 2.898 0.410 -1.351 1.00 94.56 105 CYS A N 1
ATOM 774 C CA . CYS A 1 105 ? 3.966 1.267 -0.866 1.00 94.56 105 CYS A CA 1
ATOM 775 C C . CYS A 1 105 ? 4.083 2.602 -1.621 1.00 94.56 105 CYS A C 1
ATOM 777 O O . CYS A 1 105 ? 4.994 3.367 -1.308 1.00 94.56 105 CYS A O 1
ATOM 779 N N . THR A 1 106 ? 3.188 2.912 -2.567 1.00 94.44 106 THR A N 1
ATOM 780 C CA . THR A 1 106 ? 3.162 4.195 -3.306 1.00 94.44 106 THR A CA 1
ATOM 781 C C . THR A 1 106 ? 2.472 5.324 -2.538 1.00 94.44 106 THR A C 1
ATOM 783 O O . THR A 1 106 ? 2.337 6.431 -3.048 1.00 94.44 106 THR A O 1
ATOM 786 N N . THR A 1 107 ? 2.040 5.076 -1.298 1.00 92.56 107 THR A N 1
ATOM 787 C CA . THR A 1 107 ? 1.427 6.095 -0.438 1.00 92.56 107 THR A CA 1
ATOM 788 C C . THR A 1 107 ? 2.389 6.540 0.668 1.00 92.56 107 THR A C 1
ATOM 790 O O . THR A 1 107 ? 3.126 5.715 1.211 1.00 92.56 107 THR A O 1
ATOM 793 N N . PRO A 1 108 ? 2.376 7.827 1.059 1.00 93.62 108 PRO A N 1
ATOM 794 C CA . PRO A 1 108 ? 3.320 8.367 2.040 1.00 93.62 108 PRO A CA 1
ATOM 795 C C . PRO A 1 108 ? 3.114 7.842 3.461 1.00 93.62 108 PRO A C 1
ATOM 797 O O . PRO A 1 108 ? 4.035 7.867 4.270 1.00 93.62 108 PRO A O 1
ATOM 800 N N . THR A 1 109 ? 1.909 7.374 3.785 1.00 95.38 109 THR A N 1
ATOM 801 C CA . THR A 1 109 ? 1.575 6.875 5.123 1.00 95.38 109 THR A CA 1
ATOM 802 C C . THR A 1 109 ? 1.824 5.378 5.281 1.00 95.38 109 THR A C 1
ATOM 804 O O . THR A 1 109 ? 1.750 4.885 6.404 1.00 95.38 109 THR A O 1
ATOM 807 N N . ALA A 1 110 ? 2.098 4.639 4.201 1.00 95.25 110 ALA A N 1
ATOM 808 C CA . ALA A 1 110 ? 2.331 3.200 4.265 1.00 95.25 110 ALA A CA 1
ATOM 809 C C . ALA A 1 110 ? 3.694 2.885 4.894 1.00 95.25 110 ALA A C 1
ATOM 811 O O . ALA A 1 110 ? 4.728 3.359 4.427 1.00 95.25 110 ALA A O 1
ATOM 812 N N . ILE A 1 111 ? 3.693 2.043 5.930 1.00 95.38 111 ILE A N 1
ATOM 813 C CA . ILE A 1 111 ? 4.916 1.627 6.637 1.00 95.38 111 ILE A CA 1
ATOM 814 C C . ILE A 1 111 ? 5.259 0.157 6.402 1.00 95.38 111 ILE A C 1
ATOM 816 O O . ILE A 1 111 ? 6.429 -0.202 6.318 1.00 95.38 111 ILE A O 1
ATOM 820 N N . SER A 1 112 ? 4.258 -0.704 6.237 1.00 94.88 112 SER A N 1
ATOM 821 C CA . SER A 1 112 ? 4.467 -2.123 5.958 1.00 94.88 112 SER A CA 1
ATOM 822 C C . SER A 1 112 ? 3.229 -2.748 5.332 1.00 94.88 112 SER A C 1
ATOM 824 O O . SER A 1 112 ? 2.136 -2.200 5.453 1.00 94.88 112 SER A O 1
ATOM 826 N N . HIS A 1 113 ? 3.377 -3.920 4.729 1.00 94.31 113 HIS A N 1
ATOM 827 C CA . HIS A 1 113 ? 2.262 -4.722 4.245 1.00 94.31 113 HIS A CA 1
ATOM 828 C C . HIS A 1 113 ? 2.475 -6.211 4.522 1.00 94.31 113 HIS A C 1
ATOM 830 O O . HIS A 1 113 ? 3.607 -6.685 4.645 1.00 94.31 113 HIS A O 1
ATOM 836 N N . THR A 1 114 ? 1.377 -6.948 4.610 1.00 94.25 114 THR A N 1
ATOM 837 C CA . THR A 1 114 ? 1.344 -8.413 4.617 1.00 94.25 114 THR A CA 1
ATOM 838 C C . THR A 1 114 ? 0.531 -8.893 3.414 1.00 94.25 114 THR A C 1
ATOM 840 O O . THR A 1 114 ? -0.414 -8.207 3.035 1.00 94.25 114 THR A O 1
ATOM 843 N N . PRO A 1 115 ? 0.872 -10.032 2.787 1.00 92.88 115 PRO A N 1
ATOM 844 C CA . PRO A 1 115 ? -0.007 -10.711 1.828 1.00 92.88 115 PRO A CA 1
ATOM 845 C C . PRO A 1 115 ? -1.458 -10.811 2.321 1.00 92.88 115 PRO A C 1
ATOM 847 O O . PRO A 1 115 ? -1.657 -10.845 3.521 1.00 92.88 115 PRO A O 1
ATOM 850 N N . GLY A 1 116 ? -2.457 -10.881 1.443 1.00 92.00 116 GLY A N 1
ATOM 851 C CA . GLY A 1 116 ? -3.877 -11.055 1.789 1.00 92.00 116 GLY A CA 1
ATOM 852 C C . GLY A 1 116 ? -4.643 -9.770 2.135 1.00 92.00 116 GLY A C 1
ATOM 853 O O . GLY A 1 116 ? -4.071 -8.713 2.376 1.00 92.00 116 GLY A O 1
ATOM 854 N N . GLU A 1 117 ? -5.975 -9.845 2.158 1.00 93.00 117 GLU A N 1
ATOM 855 C CA . GLU A 1 117 ? -6.833 -8.698 2.489 1.00 93.00 117 GLU A CA 1
ATOM 856 C C . GLU A 1 117 ? -6.884 -8.411 3.997 1.00 93.00 117 GLU A C 1
ATOM 858 O O . GLU A 1 117 ? -6.818 -9.320 4.830 1.00 93.00 117 GLU A O 1
ATOM 863 N N . CYS A 1 118 ? -7.087 -7.145 4.371 1.00 92.31 118 CYS A N 1
ATOM 864 C CA . CYS A 1 118 ? -7.294 -6.778 5.769 1.00 92.31 118 CYS A CA 1
ATOM 865 C C . CYS A 1 118 ? -8.592 -7.374 6.342 1.00 92.31 118 CYS A C 1
ATOM 867 O O . CYS A 1 118 ? -9.610 -7.454 5.662 1.00 92.31 118 CYS A O 1
ATOM 869 N N . GLY A 1 119 ? -8.577 -7.744 7.628 1.00 85.19 119 GLY A N 1
ATOM 870 C CA . GLY A 1 119 ? -9.766 -8.233 8.342 1.00 85.19 119 GLY A CA 1
ATOM 871 C C . GLY A 1 119 ? -10.102 -9.713 8.124 1.00 85.19 119 GLY A C 1
ATOM 872 O O . GLY A 1 119 ? -11.034 -10.216 8.743 1.00 85.19 119 GLY A O 1
ATOM 873 N N . THR A 1 120 ? -9.318 -10.438 7.322 1.00 76.81 120 THR A N 1
ATOM 874 C CA . THR A 1 120 ? -9.500 -11.878 7.046 1.00 76.81 120 THR A CA 1
ATOM 875 C C . THR A 1 120 ? -8.895 -12.805 8.113 1.00 76.81 120 THR A C 1
ATOM 877 O O . THR A 1 120 ? -8.816 -14.014 7.919 1.00 76.81 120 THR A O 1
ATOM 880 N N . GLY A 1 121 ? -8.473 -12.261 9.261 1.00 61.41 121 GLY A N 1
ATOM 881 C CA . GLY A 1 121 ? -7.812 -13.018 10.334 1.00 61.41 121 GLY A CA 1
ATOM 882 C C . GLY A 1 121 ? -6.300 -13.205 10.149 1.00 61.41 121 GLY A C 1
ATOM 883 O O . GLY A 1 121 ? -5.660 -13.826 10.995 1.00 61.41 121 GLY A O 1
ATOM 884 N N . LEU A 1 122 ? -5.712 -12.646 9.086 1.00 61.56 122 LEU A N 1
ATOM 885 C CA . LEU A 1 122 ? -4.261 -12.577 8.910 1.00 61.56 122 LEU A CA 1
ATOM 886 C C . LEU A 1 122 ? -3.633 -11.603 9.927 1.00 61.56 122 LEU A C 1
ATOM 888 O O . LEU A 1 122 ? -4.243 -10.564 10.204 1.00 61.56 122 LEU A O 1
ATOM 892 N N . PRO A 1 123 ? -2.440 -11.884 10.495 1.00 56.41 123 PRO A N 1
ATOM 893 C CA . PRO A 1 123 ? -1.907 -11.064 11.571 1.00 56.41 123 PRO A CA 1
ATOM 894 C C . PRO A 1 123 ? -1.544 -9.665 11.068 1.00 56.41 123 PRO A C 1
ATOM 896 O O . PRO A 1 123 ? -0.557 -9.451 10.364 1.00 56.41 123 PRO A O 1
ATOM 899 N N . THR A 1 124 ? -2.341 -8.686 11.484 1.00 57.03 124 THR A N 1
ATOM 900 C CA . THR A 1 124 ? -1.971 -7.274 11.490 1.00 57.03 124 THR A CA 1
ATOM 901 C C . THR A 1 124 ? -1.085 -7.040 12.717 1.00 57.03 124 THR A C 1
ATOM 903 O O . THR A 1 124 ? -1.603 -6.836 13.814 1.00 57.03 124 THR A O 1
ATOM 906 N N . HIS A 1 125 ? 0.236 -7.169 12.562 1.00 53.62 125 HIS A N 1
ATOM 907 C CA . HIS A 1 125 ? 1.215 -6.920 13.633 1.00 53.62 125 HIS A CA 1
ATOM 908 C C . HIS A 1 125 ? 1.243 -5.456 14.097 1.00 53.62 125 HIS A C 1
ATOM 910 O O . HIS A 1 125 ? 1.264 -4.538 13.240 1.00 53.62 125 HIS A O 1
#

pLDDT: mean 70.84, std 22.91, range [28.0, 96.31]

Secondary structure (DSSP, 8-state):
------------------------------------------------------TT--PPEE-PPP-HHHHS---------EEEEEE-TT--EEEEEESSHHHHTSSTTEEEEEES-TTSS----

Foldseek 3Di:
DDDDDDDDDDDDPDDDDDDDDDDDDDDDDDDDDDDDDDDDDDDDDPDPPPDPDDLPDFDKAFQPAADPVLLVDDDDQQFFKKWWWFQDPVRDTDIFIDRDPSRRNSDRRTTIITTDGPPPPRDPD

Sequence (125 aa):
MKGFKNDNQHKRFGIAKLIALSLTTGLLVTGCMITEDSNSPNTQTPTPTTTLPDAHNVKAAQCGPFTPEKAEVMCTMQYDPVCVKHKAPDGQISYKTAGNACTACTTPTAISHTPGECGTGLPTH

Organism: NCBI:txid1945520